Protein AF-A0A0C2WRH8-F1 (afdb_monomer)

pLDDT: mean 86.28, std 8.44, range [53.97, 95.69]

Structure (mmCIF, N/CA/C/O backbone):
data_AF-A0A0C2WRH8-F1
#
_entry.id   AF-A0A0C2WRH8-F1
#
loop_
_atom_site.group_PDB
_atom_site.id
_atom_site.type_symbol
_atom_site.label_atom_id
_atom_site.label_alt_id
_atom_site.label_comp_id
_atom_site.label_asym_id
_atom_site.label_entity_id
_atom_site.label_seq_id
_atom_site.pdbx_PDB_ins_code
_atom_site.Cartn_x
_atom_site.Cartn_y
_atom_site.Cartn_z
_atom_site.occupancy
_atom_site.B_iso_or_equiv
_atom_site.auth_seq_id
_atom_site.auth_comp_id
_atom_site.auth_asym_id
_atom_site.auth_atom_id
_atom_site.pdbx_PDB_model_num
ATOM 1 N N . GLY A 1 1 ? 0.969 9.856 -9.834 1.00 76.44 1 GLY A N 1
ATOM 2 C CA . GLY A 1 1 ? 0.473 8.558 -9.341 1.00 76.44 1 GLY A CA 1
ATOM 3 C C . GLY A 1 1 ? -0.363 8.733 -8.091 1.00 76.44 1 GLY A C 1
ATOM 4 O O . GLY A 1 1 ? -1.578 8.672 -8.189 1.00 76.44 1 GLY A O 1
ATOM 5 N N . ALA A 1 2 ? 0.272 9.026 -6.954 1.00 84.00 2 ALA A N 1
ATOM 6 C CA . ALA A 1 2 ? -0.369 9.008 -5.633 1.00 84.00 2 ALA A CA 1
ATOM 7 C C . ALA A 1 2 ? -1.637 9.863 -5.496 1.00 84.00 2 ALA A C 1
ATOM 9 O O . ALA A 1 2 ? -2.643 9.349 -5.031 1.00 84.00 2 ALA A O 1
ATOM 10 N N . ILE A 1 3 ? -1.636 11.116 -5.972 1.00 87.06 3 ILE A N 1
ATOM 11 C CA . ILE A 1 3 ? -2.826 11.993 -5.907 1.00 87.06 3 ILE A CA 1
ATOM 12 C C . ILE A 1 3 ? -4.025 11.356 -6.623 1.00 87.06 3 ILE A C 1
ATOM 14 O O . ILE A 1 3 ? -5.135 11.329 -6.100 1.00 87.06 3 ILE A O 1
ATOM 18 N N . PHE A 1 4 ? -3.790 10.808 -7.816 1.00 87.81 4 PHE A N 1
ATOM 19 C CA . PHE A 1 4 ? -4.829 10.137 -8.591 1.00 87.81 4 PHE A CA 1
ATOM 20 C C . PHE A 1 4 ? -5.287 8.846 -7.905 1.00 87.81 4 PHE A C 1
ATOM 22 O O . PHE A 1 4 ? -6.484 8.611 -7.785 1.00 87.81 4 PHE A O 1
ATOM 29 N N . GLY A 1 5 ? -4.343 8.052 -7.389 1.00 85.88 5 GLY A N 1
ATOM 30 C CA . GLY A 1 5 ? -4.642 6.855 -6.605 1.00 85.88 5 GLY A CA 1
ATOM 31 C C . GLY A 1 5 ? -5.517 7.158 -5.391 1.00 85.88 5 GLY A C 1
ATOM 32 O O . GLY A 1 5 ? -6.551 6.531 -5.216 1.00 85.88 5 GLY A O 1
ATOM 33 N N . GLN A 1 6 ? -5.183 8.180 -4.609 1.00 89.00 6 GLN A N 1
ATOM 34 C CA . GLN A 1 6 ? -5.926 8.541 -3.403 1.00 89.00 6 GLN A CA 1
ATOM 35 C C . GLN A 1 6 ? -7.388 8.908 -3.690 1.00 89.00 6 GLN A C 1
ATOM 37 O O . GLN A 1 6 ? -8.285 8.469 -2.971 1.00 89.00 6 GLN A O 1
ATOM 42 N N . LEU A 1 7 ? -7.639 9.671 -4.759 1.00 88.56 7 LEU A N 1
ATOM 43 C CA . LEU A 1 7 ? -8.995 10.047 -5.168 1.00 88.56 7 LEU A CA 1
ATOM 44 C C . LEU A 1 7 ? -9.779 8.845 -5.704 1.00 88.56 7 LEU A C 1
ATOM 46 O O . LEU A 1 7 ? -10.918 8.612 -5.301 1.00 88.56 7 LEU A O 1
ATOM 50 N N . VAL A 1 8 ? -9.158 8.073 -6.596 1.00 88.12 8 VAL A N 1
ATOM 51 C CA . VAL A 1 8 ? -9.802 6.949 -7.282 1.00 88.12 8 VAL A CA 1
ATOM 52 C C . VAL A 1 8 ? -10.077 5.806 -6.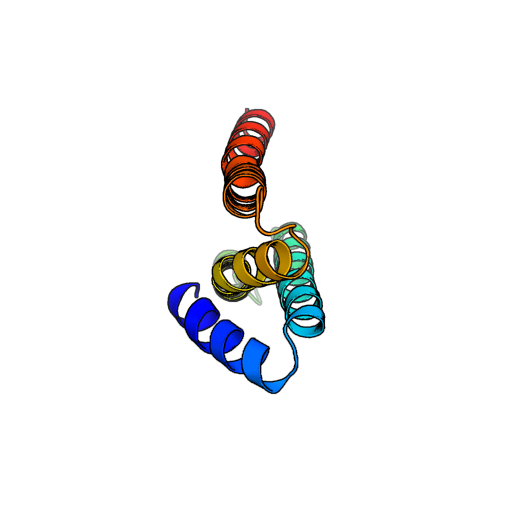311 1.00 88.12 8 VAL A C 1
ATOM 54 O O . VAL A 1 8 ? -11.216 5.362 -6.229 1.00 88.12 8 VAL A O 1
ATOM 57 N N . PHE A 1 9 ? -9.087 5.371 -5.527 1.00 87.00 9 PHE A N 1
ATOM 58 C CA . PHE A 1 9 ? -9.260 4.304 -4.538 1.00 87.00 9 PHE A CA 1
ATOM 59 C C . PHE A 1 9 ? -10.161 4.716 -3.381 1.00 87.00 9 PHE A C 1
ATOM 61 O O . PHE A 1 9 ? -10.923 3.875 -2.919 1.00 87.00 9 PHE A O 1
ATOM 68 N N . GLY A 1 10 ? -10.129 5.979 -2.941 1.00 84.50 10 GLY A N 1
ATOM 69 C CA . GLY A 1 10 ? -11.065 6.475 -1.930 1.00 84.50 10 GLY A CA 1
ATOM 70 C C . GLY A 1 10 ? -12.515 6.348 -2.399 1.00 84.50 10 GLY A C 1
ATOM 71 O O . GLY A 1 10 ? -13.331 5.728 -1.723 1.00 84.50 10 GLY A O 1
ATOM 72 N N . TRP A 1 11 ? -12.805 6.836 -3.608 1.00 87.31 11 TRP A N 1
ATOM 73 C CA . TRP A 1 11 ? -14.131 6.714 -4.212 1.00 87.31 11 TRP A CA 1
ATOM 74 C C . TRP A 1 11 ? -14.524 5.247 -4.449 1.00 87.31 11 TRP A C 1
ATOM 76 O O . TRP A 1 11 ? -15.578 4.799 -4.010 1.00 87.31 11 TRP A O 1
ATOM 86 N N . LEU A 1 12 ? -13.654 4.451 -5.074 1.00 86.06 12 LEU A N 1
ATOM 87 C CA . LEU A 1 12 ? -13.911 3.036 -5.353 1.00 86.06 12 LEU A CA 1
ATOM 88 C C . LEU A 1 12 ? -14.097 2.194 -4.082 1.00 86.06 12 LEU A C 1
ATOM 90 O O . LEU A 1 12 ? -14.876 1.240 -4.104 1.00 86.06 12 LEU A O 1
ATOM 94 N N . ALA A 1 13 ? -13.423 2.522 -2.978 1.00 85.94 13 ALA A N 1
ATOM 95 C CA . ALA A 1 13 ? -13.592 1.838 -1.696 1.00 85.94 13 ALA A CA 1
ATOM 96 C C . ALA A 1 13 ? -15.011 1.984 -1.141 1.00 85.94 13 ALA A C 1
ATOM 98 O O . ALA A 1 13 ? -15.539 1.026 -0.568 1.00 85.94 13 ALA A O 1
ATOM 99 N N . ASP A 1 14 ? -15.624 3.152 -1.341 1.00 85.81 14 ASP A N 1
ATOM 100 C CA . ASP A 1 14 ? -16.997 3.424 -0.920 1.00 85.81 14 ASP A CA 1
ATOM 101 C C . ASP A 1 14 ? -18.020 2.661 -1.783 1.00 85.81 14 ASP A C 1
ATOM 103 O O . ASP A 1 14 ? -19.036 2.209 -1.257 1.00 85.81 14 ASP A O 1
ATOM 107 N N . PHE A 1 15 ? -17.737 2.433 -3.075 1.00 86.06 15 PHE A N 1
ATOM 108 C CA . PHE A 1 15 ? -18.637 1.704 -3.989 1.00 86.06 15 PHE A CA 1
ATOM 109 C C . PHE A 1 15 ? -18.473 0.176 -3.959 1.00 86.06 15 PHE A C 1
ATOM 111 O O . PHE A 1 15 ? -19.457 -0.560 -3.950 1.00 86.06 15 PHE A O 1
ATOM 118 N N . VAL A 1 16 ? -17.236 -0.327 -3.983 1.00 85.75 16 VAL A N 1
ATOM 119 C CA . VAL A 1 16 ? -16.918 -1.766 -4.129 1.00 85.75 16 VAL A CA 1
ATOM 120 C C . VAL A 1 16 ? -16.782 -2.465 -2.770 1.00 85.75 16 VAL A C 1
ATOM 122 O O . VAL A 1 16 ? -16.878 -3.694 -2.671 1.00 85.75 16 VAL A O 1
ATOM 125 N N . GLY A 1 17 ? -16.586 -1.683 -1.710 1.00 84.81 17 GLY A N 1
ATOM 126 C CA . GLY A 1 17 ? -16.392 -2.158 -0.351 1.00 84.81 17 GLY A CA 1
ATOM 127 C C . GLY A 1 17 ? -14.925 -2.121 0.070 1.00 84.81 17 GLY A C 1
ATOM 128 O O . GLY A 1 17 ? -14.028 -2.654 -0.592 1.00 84.81 17 GLY A O 1
ATOM 129 N N . ARG A 1 18 ? -14.699 -1.534 1.244 1.00 85.31 18 ARG A N 1
ATOM 130 C CA . ARG A 1 18 ? -13.375 -1.171 1.769 1.00 85.31 18 ARG A CA 1
ATOM 131 C C . ARG A 1 18 ? -12.434 -2.365 1.942 1.00 85.31 18 ARG A C 1
ATOM 133 O O . ARG A 1 18 ? -11.284 -2.311 1.520 1.00 85.31 18 ARG A O 1
ATOM 140 N N . LYS A 1 19 ? -12.946 -3.489 2.462 1.00 85.38 19 LYS A N 1
ATOM 141 C CA . LYS A 1 19 ? -12.165 -4.726 2.658 1.00 85.38 19 LYS A CA 1
ATOM 142 C C . LYS A 1 19 ? -11.659 -5.332 1.343 1.00 85.38 19 LYS A C 1
ATOM 144 O O . LYS A 1 19 ? -10.546 -5.843 1.298 1.00 85.38 19 LYS A O 1
ATOM 149 N N . LYS A 1 20 ? -12.467 -5.292 0.276 1.00 87.56 20 LYS A N 1
ATOM 150 C CA . LYS A 1 20 ? -12.059 -5.801 -1.045 1.00 87.56 20 LYS A CA 1
ATOM 151 C C . LYS A 1 20 ? -11.040 -4.872 -1.694 1.00 87.56 20 LYS A C 1
ATOM 153 O O . LYS A 1 20 ? -10.066 -5.347 -2.265 1.00 87.56 20 LYS A O 1
ATOM 158 N N . MET A 1 21 ? -11.253 -3.564 -1.569 1.00 89.94 21 MET A N 1
ATOM 159 C CA . MET A 1 21 ? -10.383 -2.563 -2.177 1.00 89.94 21 MET A CA 1
ATOM 160 C C . MET A 1 21 ? -8.964 -2.586 -1.594 1.00 89.94 21 MET A C 1
ATOM 162 O O . MET A 1 21 ? -8.003 -2.473 -2.347 1.00 89.94 21 MET A O 1
ATOM 166 N N . TYR A 1 22 ? -8.827 -2.845 -0.291 1.00 88.44 22 TYR A N 1
ATOM 167 C CA . TYR A 1 22 ? -7.523 -3.054 0.346 1.00 88.44 22 TYR A CA 1
ATOM 168 C C . TYR A 1 22 ? -6.754 -4.252 -0.230 1.00 88.44 22 TYR A C 1
ATOM 170 O O . TYR A 1 22 ? -5.558 -4.178 -0.471 1.00 88.44 22 TYR A O 1
ATOM 178 N N . GLY A 1 23 ? -7.440 -5.354 -0.545 1.00 89.31 23 GLY A N 1
ATOM 179 C CA . GLY A 1 23 ? -6.796 -6.476 -1.233 1.00 89.31 23 GLY A CA 1
ATOM 180 C C . GLY A 1 23 ? -6.333 -6.121 -2.651 1.00 89.31 23 GLY A C 1
ATOM 181 O O . GLY A 1 23 ? -5.260 -6.542 -3.073 1.00 89.31 23 GLY A O 1
ATOM 182 N N . ILE A 1 24 ? -7.126 -5.337 -3.388 1.00 91.06 24 ILE A N 1
ATOM 183 C CA . ILE A 1 24 ? -6.813 -4.940 -4.770 1.00 91.06 24 ILE A CA 1
ATOM 184 C C . ILE A 1 24 ? -5.595 -4.012 -4.815 1.00 91.06 24 ILE A C 1
ATOM 186 O O . ILE A 1 24 ? -4.707 -4.221 -5.641 1.00 91.06 24 ILE A O 1
ATOM 190 N N . GLU A 1 25 ? -5.538 -3.007 -3.939 1.00 91.62 25 GLU A N 1
ATOM 191 C CA . GLU A 1 25 ? -4.416 -2.064 -3.909 1.00 91.62 25 GLU A CA 1
ATOM 192 C C . GLU A 1 25 ? -3.099 -2.775 -3.533 1.00 91.62 25 GLU A C 1
ATOM 194 O O . GLU A 1 25 ? -2.102 -2.628 -4.249 1.00 91.62 25 GLU A O 1
ATOM 199 N N . LEU A 1 26 ? -3.140 -3.690 -2.550 1.00 90.88 26 LEU A N 1
ATOM 200 C CA . LEU A 1 26 ? -2.005 -4.544 -2.186 1.00 90.88 26 LEU A CA 1
ATOM 201 C C . LEU A 1 26 ? -1.500 -5.368 -3.375 1.00 90.88 26 LEU A C 1
ATOM 203 O O . LEU A 1 26 ? -0.296 -5.416 -3.629 1.00 90.88 26 LEU A O 1
ATOM 207 N N . VAL A 1 27 ? -2.401 -5.999 -4.137 1.00 93.38 27 VAL A N 1
ATOM 208 C CA . VAL A 1 27 ? -2.024 -6.771 -5.333 1.00 93.38 27 VAL A CA 1
ATOM 209 C C . VAL A 1 27 ? -1.348 -5.874 -6.371 1.00 93.38 27 VAL A C 1
ATOM 211 O O . VAL A 1 27 ? -0.331 -6.267 -6.942 1.00 93.38 27 VAL A O 1
ATOM 214 N N . ILE A 1 28 ? -1.856 -4.658 -6.588 1.00 92.25 28 ILE A N 1
ATOM 215 C CA . ILE A 1 28 ? -1.254 -3.696 -7.520 1.00 92.25 28 ILE A CA 1
ATOM 216 C C . ILE A 1 28 ? 0.162 -3.319 -7.076 1.00 92.25 28 ILE A C 1
ATOM 218 O O . ILE A 1 28 ? 1.075 -3.309 -7.908 1.00 92.25 28 ILE A O 1
ATOM 222 N N . MET A 1 29 ? 0.371 -3.050 -5.785 1.00 93.06 29 MET A N 1
ATOM 223 C CA . MET A 1 29 ? 1.698 -2.738 -5.250 1.00 93.06 29 MET A CA 1
ATOM 224 C C . MET A 1 29 ? 2.661 -3.921 -5.373 1.00 93.06 29 MET A C 1
ATOM 226 O O . MET A 1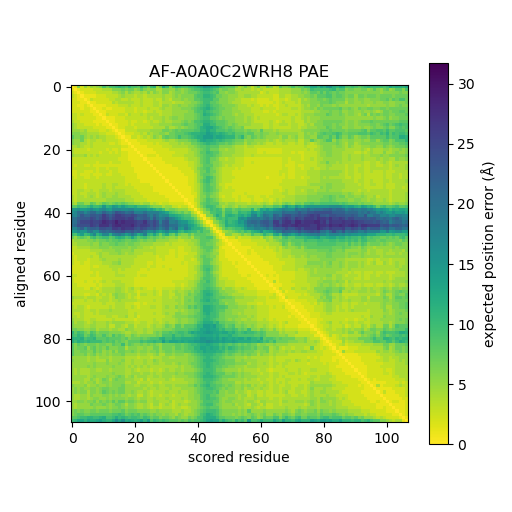 29 ? 3.786 -3.734 -5.843 1.00 93.06 29 MET A O 1
ATOM 230 N N . VAL A 1 30 ? 2.227 -5.134 -5.014 1.00 93.69 30 VAL A N 1
ATOM 231 C CA . VAL A 1 30 ? 3.051 -6.351 -5.093 1.00 93.69 30 VAL A CA 1
ATOM 232 C C . VAL A 1 30 ? 3.446 -6.648 -6.535 1.00 93.69 30 VAL A C 1
ATOM 234 O O . VAL A 1 30 ? 4.632 -6.806 -6.815 1.00 93.69 30 VAL A O 1
ATOM 237 N N . VAL A 1 31 ? 2.488 -6.657 -7.466 1.00 94.12 31 VAL A N 1
ATOM 238 C CA . VAL A 1 31 ? 2.758 -6.931 -8.886 1.00 94.12 31 VAL A CA 1
ATOM 239 C C . VAL A 1 31 ? 3.676 -5.862 -9.475 1.00 94.12 31 VAL A C 1
ATOM 241 O O . VAL A 1 31 ? 4.673 -6.197 -10.110 1.00 94.12 31 VAL A O 1
ATOM 244 N N . SER A 1 32 ? 3.407 -4.580 -9.215 1.00 92.19 32 SER A N 1
ATOM 245 C CA . SER A 1 32 ? 4.247 -3.492 -9.734 1.00 92.19 32 SER A CA 1
ATOM 246 C C . SER A 1 32 ? 5.670 -3.551 -9.182 1.00 92.19 32 SER A C 1
ATOM 248 O O . SER A 1 32 ? 6.625 -3.275 -9.907 1.00 92.19 32 SER A O 1
ATOM 250 N N . THR A 1 33 ? 5.836 -3.899 -7.904 1.00 91.50 33 THR A N 1
ATOM 251 C CA . THR A 1 33 ? 7.158 -4.024 -7.266 1.00 91.50 33 THR A CA 1
ATOM 252 C C . THR A 1 33 ? 7.902 -5.248 -7.784 1.00 91.50 33 THR A C 1
ATOM 254 O O . THR A 1 33 ? 9.086 -5.158 -8.092 1.00 91.50 33 THR A O 1
ATOM 257 N N . PHE A 1 34 ? 7.206 -6.373 -7.951 1.00 91.88 34 PHE A N 1
ATOM 258 C CA . PHE A 1 34 ? 7.783 -7.597 -8.495 1.00 91.88 34 PHE A CA 1
ATOM 259 C C . PHE A 1 34 ? 8.279 -7.398 -9.930 1.00 91.88 34 PHE A C 1
ATOM 261 O O . PHE A 1 34 ? 9.412 -7.752 -10.244 1.00 91.88 34 PHE A O 1
ATOM 268 N N . VAL A 1 35 ? 7.484 -6.752 -10.789 1.00 89.81 35 VAL A N 1
ATOM 269 C CA . VAL A 1 35 ? 7.912 -6.466 -12.165 1.00 89.81 35 VAL A CA 1
ATOM 270 C C . VAL A 1 35 ? 9.056 -5.442 -12.203 1.00 89.81 35 VAL A C 1
ATOM 272 O O . VAL A 1 35 ? 9.960 -5.595 -13.018 1.00 89.81 35 VAL A O 1
ATOM 275 N N . GLN A 1 36 ? 9.087 -4.453 -11.299 1.00 88.50 36 GLN A N 1
ATOM 276 C CA . GLN A 1 36 ? 10.249 -3.559 -11.150 1.00 88.50 36 GLN A CA 1
ATOM 277 C C . GLN A 1 36 ? 11.511 -4.314 -10.723 1.00 88.50 36 GLN A C 1
ATOM 279 O O . GLN A 1 36 ? 12.581 -4.025 -11.244 1.00 88.50 36 GLN A O 1
ATOM 284 N N . ALA A 1 37 ? 11.399 -5.291 -9.820 1.00 86.88 37 ALA A N 1
ATOM 285 C CA . ALA A 1 37 ? 12.533 -6.112 -9.397 1.00 86.88 37 ALA A CA 1
ATOM 286 C C . ALA A 1 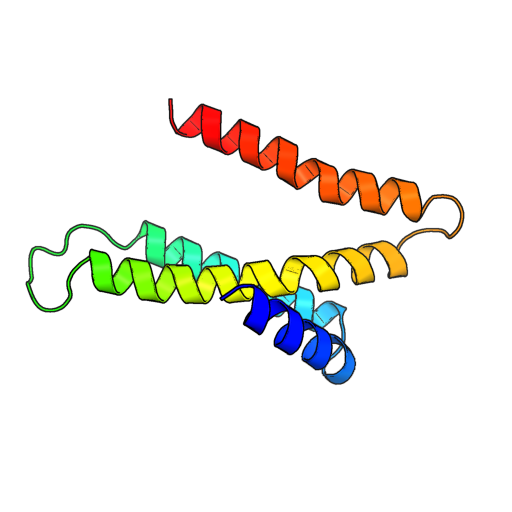37 ? 13.058 -7.020 -10.525 1.00 86.88 37 ALA A C 1
ATOM 288 O O . ALA A 1 37 ? 14.248 -7.316 -10.576 1.00 86.88 37 ALA A O 1
ATOM 289 N N . LEU A 1 38 ? 12.180 -7.438 -11.443 1.00 84.94 38 LEU A N 1
ATOM 290 C CA . LEU A 1 38 ? 12.540 -8.205 -12.638 1.00 84.94 38 LEU A CA 1
ATOM 291 C C . LEU A 1 38 ? 13.020 -7.336 -13.808 1.00 84.94 38 LEU A C 1
ATOM 293 O O . LEU A 1 38 ? 13.546 -7.872 -14.786 1.00 84.94 38 LEU A O 1
ATOM 297 N N . ALA A 1 39 ? 12.842 -6.014 -13.739 1.00 79.56 39 ALA A N 1
ATOM 298 C CA . ALA A 1 39 ? 13.341 -5.091 -14.746 1.00 79.56 39 ALA A CA 1
ATOM 299 C C . ALA A 1 39 ? 14.873 -4.991 -14.625 1.00 79.56 39 ALA A C 1
ATOM 301 O O . ALA A 1 39 ? 15.404 -4.125 -13.937 1.00 79.56 39 ALA A O 1
ATOM 302 N N . GLY A 1 40 ? 15.575 -5.923 -15.275 1.00 66.06 40 GLY A N 1
ATOM 303 C CA . GLY A 1 40 ? 17.030 -5.936 -15.451 1.00 66.06 40 GLY A CA 1
ATOM 304 C C . GLY A 1 40 ? 17.447 -5.498 -16.858 1.00 66.06 40 GLY A C 1
ATOM 305 O O . GLY A 1 40 ? 16.618 -5.439 -17.771 1.00 66.06 40 GLY A O 1
ATOM 306 N N . GLU A 1 41 ? 18.733 -5.176 -17.045 1.00 62.19 41 GLU A N 1
ATOM 307 C CA . GLU A 1 41 ? 19.268 -4.732 -18.339 1.00 62.19 41 GLU A CA 1
ATOM 308 C C . GLU A 1 41 ? 18.968 -5.754 -19.438 1.00 62.19 41 GLU A C 1
ATOM 310 O O . GLU A 1 41 ? 19.563 -6.829 -19.530 1.00 62.19 41 GLU A O 1
ATOM 315 N N . THR A 1 42 ? 18.014 -5.412 -20.297 1.00 57.00 42 THR A N 1
ATOM 316 C CA . THR A 1 42 ? 17.682 -6.241 -21.446 1.00 57.00 42 THR A CA 1
ATOM 317 C C . THR A 1 42 ? 18.684 -5.905 -22.546 1.00 57.00 42 THR A C 1
ATOM 319 O O . THR A 1 42 ? 18.655 -4.812 -23.104 1.00 57.00 42 THR A O 1
ATOM 322 N N . LYS A 1 43 ? 19.579 -6.844 -22.883 1.00 57.16 43 LYS A N 1
ATOM 323 C CA . LYS A 1 43 ? 20.534 -6.707 -24.008 1.00 57.16 43 LYS A CA 1
ATOM 324 C C . LYS A 1 43 ? 19.853 -6.539 -25.378 1.00 57.16 43 LYS A C 1
ATOM 326 O O . LYS A 1 43 ? 20.513 -6.227 -26.364 1.00 57.16 43 LYS A O 1
ATOM 331 N N . THR A 1 44 ? 18.542 -6.745 -25.442 1.00 53.97 44 THR A N 1
ATOM 332 C CA . THR A 1 44 ? 17.724 -6.665 -26.651 1.00 53.97 44 THR A CA 1
ATOM 333 C C . THR A 1 44 ? 17.004 -5.317 -26.666 1.00 53.97 44 THR A C 1
ATOM 335 O O . THR A 1 44 ? 16.066 -5.103 -25.903 1.00 53.97 44 THR A O 1
ATOM 338 N N . GLY A 1 45 ? 17.481 -4.390 -27.501 1.00 54.56 45 GLY A N 1
ATOM 339 C CA . GLY A 1 45 ? 17.134 -2.960 -27.523 1.00 54.56 45 GLY A CA 1
ATOM 340 C C . GLY A 1 45 ? 15.708 -2.582 -27.947 1.00 54.56 45 GLY A C 1
ATOM 341 O O . GLY A 1 45 ? 15.540 -1.630 -28.702 1.00 54.56 45 GLY A O 1
ATOM 342 N N . SER A 1 46 ? 14.679 -3.294 -27.488 1.00 60.84 46 SER A N 1
ATOM 343 C CA . SER A 1 46 ? 13.279 -2.996 -27.824 1.00 60.84 46 SER A CA 1
ATOM 344 C C . SER A 1 46 ? 12.588 -2.064 -26.822 1.00 60.84 46 SER A C 1
ATOM 346 O O . SER A 1 46 ? 11.670 -1.350 -27.212 1.00 60.84 46 SER A O 1
ATOM 348 N N . VAL A 1 47 ? 13.021 -2.022 -25.554 1.00 65.19 47 VAL A N 1
ATOM 349 C CA . VAL A 1 47 ? 12.475 -1.110 -24.531 1.00 65.19 47 VAL A CA 1
ATOM 350 C C . VAL A 1 47 ? 13.599 -0.648 -23.604 1.00 65.19 47 VAL A C 1
ATOM 352 O O . VAL A 1 47 ? 14.340 -1.466 -23.067 1.00 65.19 47 VAL A O 1
ATOM 355 N N . SER A 1 48 ? 13.731 0.667 -23.400 1.00 76.56 48 SER A N 1
ATOM 356 C CA . SER A 1 48 ? 14.694 1.211 -22.436 1.00 76.56 48 SER A CA 1
ATOM 357 C C . SER A 1 48 ? 14.274 0.840 -21.013 1.00 76.56 48 SER A C 1
ATOM 359 O O . SER A 1 48 ? 13.131 1.099 -20.623 1.00 76.56 48 SER A O 1
ATOM 361 N N . ILE A 1 49 ? 15.205 0.305 -20.219 1.00 80.81 49 ILE A N 1
ATOM 362 C CA . ILE A 1 49 ? 15.016 0.001 -18.790 1.00 80.81 49 ILE A CA 1
ATOM 363 C C . ILE A 1 49 ? 14.374 1.174 -18.037 1.00 80.81 49 ILE A C 1
ATOM 365 O O . ILE A 1 49 ? 13.450 0.993 -17.249 1.00 80.81 49 ILE A O 1
ATOM 369 N N . VAL A 1 50 ? 14.788 2.398 -18.371 1.00 82.44 50 VAL A N 1
ATOM 370 C CA . VAL A 1 50 ? 14.294 3.634 -17.761 1.00 82.44 50 VAL A CA 1
ATOM 371 C C . VAL A 1 50 ? 12.804 3.820 -18.040 1.00 82.44 50 VAL A C 1
ATOM 373 O O . VAL A 1 50 ? 12.041 4.137 -17.133 1.00 82.44 50 VAL A O 1
ATOM 376 N N . SER A 1 51 ? 12.363 3.574 -19.276 1.00 83.12 51 SER A N 1
ATOM 377 C CA . SER A 1 51 ? 10.950 3.710 -19.650 1.00 83.12 51 SER A CA 1
ATOM 378 C C . SER A 1 51 ? 10.061 2.671 -18.962 1.00 83.12 51 SER A C 1
ATOM 380 O O . SER A 1 51 ? 8.997 3.024 -18.453 1.00 83.12 51 SER A O 1
ATOM 382 N N . ALA A 1 52 ? 10.526 1.421 -18.861 1.00 85.00 52 ALA A N 1
ATOM 383 C CA . ALA A 1 52 ? 9.812 0.372 -18.141 1.00 85.00 52 ALA A CA 1
ATOM 384 C C . ALA A 1 52 ? 9.692 0.718 -16.649 1.00 85.00 52 ALA A C 1
ATOM 386 O O . ALA A 1 52 ? 8.591 0.698 -16.097 1.00 85.00 52 ALA A O 1
ATOM 387 N N . LEU A 1 53 ? 10.797 1.120 -16.012 1.00 86.88 53 LEU A N 1
ATOM 388 C CA . LEU A 1 53 ? 10.806 1.519 -14.606 1.00 86.88 53 LEU A CA 1
ATOM 389 C C . LEU A 1 53 ? 9.879 2.708 -14.339 1.00 86.88 53 LEU A C 1
ATOM 391 O O . LEU A 1 53 ? 9.127 2.662 -13.372 1.00 86.88 53 LEU A O 1
ATOM 395 N N . ILE A 1 54 ? 9.865 3.737 -15.194 1.00 89.81 54 ILE A N 1
ATOM 396 C CA . ILE A 1 54 ? 8.976 4.899 -15.025 1.00 89.81 54 ILE A CA 1
ATOM 397 C C . ILE A 1 54 ? 7.503 4.473 -15.024 1.00 89.81 54 ILE A C 1
ATOM 399 O O . ILE A 1 54 ? 6.75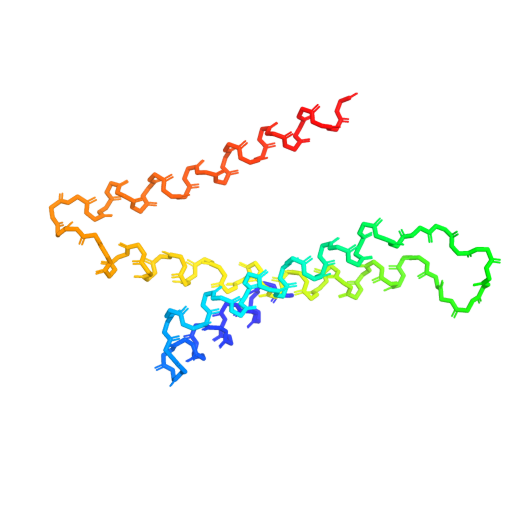4 4.885 -14.136 1.00 89.81 54 ILE A O 1
ATOM 403 N N . VAL A 1 55 ? 7.084 3.632 -15.975 1.00 89.56 55 VAL A N 1
ATOM 404 C CA . VAL A 1 55 ? 5.690 3.165 -16.061 1.00 89.56 55 VAL A CA 1
ATOM 405 C C . VAL A 1 55 ? 5.298 2.409 -14.795 1.00 89.56 55 VAL A C 1
ATOM 407 O O . VAL A 1 55 ? 4.298 2.746 -14.153 1.00 89.56 55 VAL A O 1
ATOM 410 N N . TRP A 1 56 ? 6.115 1.441 -14.379 1.00 90.31 56 TRP A N 1
ATOM 411 C CA . TRP A 1 56 ? 5.833 0.662 -13.176 1.00 90.31 56 TRP A CA 1
ATOM 412 C C . TRP A 1 56 ? 5.907 1.496 -11.897 1.00 90.31 56 TRP A C 1
ATOM 414 O O . TRP A 1 56 ? 5.132 1.261 -10.971 1.00 90.31 56 TRP A O 1
ATOM 424 N N . ARG A 1 57 ? 6.762 2.523 -11.853 1.00 90.81 57 ARG A N 1
ATOM 425 C CA . ARG A 1 57 ? 6.859 3.449 -10.720 1.00 90.81 57 ARG A CA 1
ATOM 426 C C . ARG A 1 57 ? 5.604 4.299 -10.582 1.00 90.81 57 ARG A C 1
ATOM 428 O O . ARG A 1 57 ? 5.131 4.518 -9.465 1.00 90.81 57 ARG A O 1
ATOM 435 N N . VAL A 1 58 ? 5.039 4.759 -11.698 1.00 91.38 58 VAL A N 1
ATOM 436 C CA . VAL A 1 58 ? 3.767 5.492 -11.699 1.00 91.38 58 VAL A CA 1
ATOM 437 C C . VAL A 1 58 ? 2.632 4.588 -1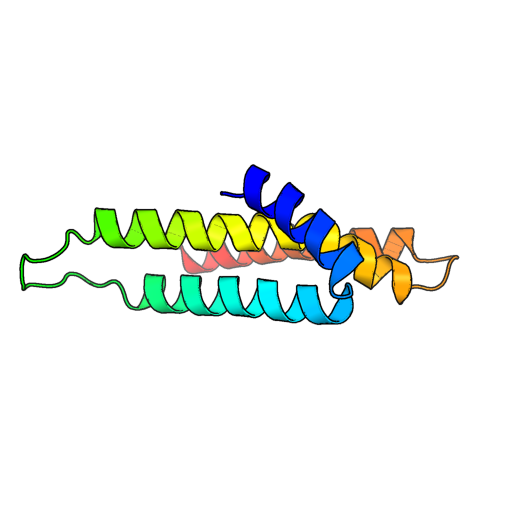1.223 1.00 91.38 58 VAL A C 1
ATOM 439 O O . VAL A 1 58 ? 1.833 5.029 -10.397 1.00 91.38 58 VAL A O 1
ATOM 442 N N . LEU A 1 59 ? 2.598 3.334 -11.681 1.00 90.69 59 LEU A N 1
ATOM 443 C CA . LEU A 1 59 ? 1.570 2.352 -11.328 1.00 90.69 59 LEU A CA 1
ATOM 444 C C . LEU A 1 59 ? 1.654 1.943 -9.845 1.00 90.69 59 LEU A C 1
ATOM 446 O O . LEU A 1 59 ? 0.655 1.994 -9.130 1.00 90.69 59 LEU A O 1
ATOM 450 N N . MET A 1 60 ? 2.864 1.695 -9.338 1.00 93.06 60 MET A N 1
ATOM 451 C CA . MET A 1 60 ? 3.128 1.494 -7.910 1.00 93.06 60 MET A CA 1
ATOM 452 C C . MET A 1 60 ? 2.701 2.713 -7.081 1.00 93.06 60 MET A C 1
ATOM 454 O O . MET A 1 60 ? 2.056 2.566 -6.047 1.00 93.06 60 MET A O 1
ATOM 458 N N . SER A 1 61 ? 3.004 3.927 -7.556 1.00 91.81 61 SER A N 1
ATOM 459 C CA . SER A 1 61 ? 2.613 5.164 -6.868 1.00 91.81 61 SER A CA 1
ATOM 460 C C . SER A 1 61 ? 1.096 5.349 -6.803 1.00 91.81 61 SER A C 1
ATOM 462 O O . SER A 1 61 ? 0.612 6.035 -5.911 1.00 91.81 61 SER A O 1
ATOM 464 N N . VAL A 1 62 ? 0.342 4.798 -7.759 1.00 91.62 62 VAL A N 1
ATOM 465 C CA . VAL A 1 62 ? -1.126 4.797 -7.726 1.00 91.62 62 VAL A CA 1
ATOM 466 C C . VAL A 1 62 ? -1.643 3.864 -6.624 1.00 91.62 62 VAL A C 1
ATOM 468 O O . VAL A 1 62 ? -2.532 4.282 -5.889 1.00 91.62 62 VAL A O 1
ATOM 471 N N . GLY A 1 63 ? -1.045 2.679 -6.446 1.00 89.88 63 GLY A N 1
ATOM 472 C CA . GLY A 1 63 ? -1.356 1.778 -5.323 1.00 89.88 63 GLY A CA 1
ATOM 473 C C . GLY A 1 63 ? -1.092 2.431 -3.962 1.00 89.88 63 GLY A C 1
ATOM 474 O O . GLY A 1 63 ? -2.012 2.583 -3.166 1.00 89.88 63 GLY A O 1
ATOM 475 N N . ILE A 1 64 ? 0.114 2.982 -3.768 1.00 91.56 64 ILE A N 1
ATOM 476 C CA . ILE A 1 64 ? 0.498 3.694 -2.531 1.00 91.56 64 ILE A CA 1
ATOM 477 C C . ILE A 1 64 ? -0.475 4.840 -2.201 1.00 91.56 64 ILE A C 1
ATOM 479 O O . ILE A 1 64 ? -0.789 5.084 -1.041 1.00 91.56 64 ILE A O 1
ATOM 483 N N . GLY A 1 65 ? -0.978 5.553 -3.215 1.00 88.81 65 GLY A N 1
ATOM 484 C CA . GLY A 1 65 ? -1.966 6.614 -3.010 1.00 88.81 65 GLY A CA 1
ATOM 485 C C . GLY A 1 65 ? -3.279 6.121 -2.389 1.00 88.81 65 GLY A C 1
ATOM 486 O O . GLY A 1 65 ? -3.902 6.859 -1.629 1.00 88.81 65 GLY A O 1
ATOM 487 N N . GLY A 1 66 ? -3.690 4.889 -2.699 1.00 88.12 66 GLY A N 1
ATOM 488 C CA . GLY A 1 66 ? -4.891 4.257 -2.152 1.00 88.12 66 GLY A CA 1
ATOM 489 C C . GLY A 1 66 ? -4.706 3.669 -0.753 1.00 88.12 66 GLY A C 1
ATOM 490 O O . GLY A 1 66 ? -5.663 3.662 0.022 1.00 88.12 66 GLY A O 1
ATOM 491 N N . ASP A 1 67 ? -3.494 3.240 -0.401 1.00 88.62 67 ASP A N 1
ATOM 492 C CA . ASP A 1 67 ? -3.200 2.654 0.910 1.00 88.62 67 ASP A CA 1
ATOM 493 C C . ASP A 1 67 ? -3.490 3.634 2.064 1.00 88.62 67 ASP A C 1
ATOM 495 O O . ASP A 1 67 ? -4.139 3.270 3.041 1.00 88.62 67 ASP A O 1
ATOM 499 N N . TYR A 1 68 ? -3.142 4.920 1.924 1.00 84.50 68 TYR A N 1
ATOM 500 C CA . TYR A 1 68 ? -3.379 5.928 2.971 1.00 84.50 68 TYR A CA 1
ATOM 501 C C . TYR A 1 68 ? -4.847 6.035 3.438 1.00 84.50 68 TYR A C 1
ATOM 503 O O . TYR A 1 68 ? -5.092 5.934 4.646 1.00 84.50 68 TYR A O 1
ATOM 511 N N . PRO A 1 69 ? -5.846 6.242 2.552 1.00 84.19 69 PRO A N 1
ATOM 512 C CA . PRO A 1 69 ? -7.243 6.262 2.970 1.00 84.19 69 PRO A CA 1
ATOM 513 C C . PRO A 1 69 ? -7.756 4.872 3.373 1.00 84.19 69 PRO A C 1
ATOM 515 O O . PRO A 1 69 ? -8.503 4.766 4.344 1.00 84.19 69 PRO A O 1
ATOM 518 N N . LEU A 1 70 ? -7.365 3.800 2.677 1.00 86.25 70 LEU A N 1
ATOM 519 C CA . LEU A 1 70 ? -7.884 2.452 2.939 1.00 86.25 70 LEU A CA 1
ATOM 520 C C . LEU A 1 70 ? -7.411 1.882 4.276 1.00 86.25 70 LEU A C 1
ATOM 522 O O . LEU A 1 70 ? -8.238 1.396 5.053 1.00 86.25 70 LEU A O 1
ATOM 526 N N . SER A 1 71 ? -6.115 1.994 4.568 1.00 86.56 71 SER A N 1
ATOM 527 C CA . SER A 1 71 ? -5.527 1.571 5.838 1.00 86.56 71 SER A CA 1
ATOM 528 C C . SER A 1 71 ? -6.127 2.340 7.007 1.00 86.56 71 SER A C 1
ATOM 530 O O . SER A 1 71 ? -6.490 1.734 8.018 1.00 86.56 71 SER A O 1
ATOM 532 N N . ALA A 1 72 ? -6.334 3.654 6.850 1.00 85.75 72 ALA A N 1
ATOM 533 C CA . ALA A 1 72 ? -7.038 4.439 7.852 1.00 85.75 72 ALA A CA 1
ATOM 534 C C . ALA A 1 72 ? -8.445 3.875 8.084 1.00 85.75 72 ALA A C 1
ATOM 536 O O . ALA A 1 72 ? -8.799 3.575 9.221 1.00 85.75 72 ALA A O 1
ATOM 537 N N . ILE A 1 73 ? -9.246 3.663 7.036 1.00 86.62 73 ILE A N 1
ATOM 538 C CA . ILE A 1 73 ? -10.633 3.244 7.248 1.00 86.62 73 ILE A CA 1
ATOM 539 C C . ILE A 1 73 ? -10.721 1.840 7.863 1.00 86.62 73 ILE A C 1
ATOM 541 O O . ILE A 1 73 ? -11.466 1.666 8.828 1.00 86.62 73 ILE A O 1
ATOM 545 N N . ILE A 1 74 ? -9.929 0.875 7.390 1.00 87.69 74 ILE A N 1
ATOM 546 C CA . ILE A 1 74 ? -9.945 -0.500 7.913 1.00 87.69 74 ILE A CA 1
ATOM 547 C C . ILE A 1 74 ? -9.570 -0.528 9.389 1.00 87.69 74 ILE A C 1
ATOM 549 O O . ILE A 1 74 ? -10.317 -1.070 10.202 1.00 87.69 74 ILE A O 1
ATOM 553 N N . VAL A 1 75 ? -8.459 0.100 9.774 1.00 87.88 75 VAL A N 1
ATOM 554 C CA . VAL A 1 75 ? -8.055 0.140 11.186 1.00 87.88 75 VAL A CA 1
ATOM 555 C C . VAL A 1 75 ? -9.164 0.771 12.021 1.00 87.88 75 VAL A C 1
ATOM 557 O O . VAL A 1 75 ? -9.488 0.287 13.100 1.00 87.88 75 VAL A O 1
ATOM 560 N N . SER A 1 76 ? -9.811 1.805 11.495 1.00 86.25 76 SER A N 1
ATOM 561 C CA . SER A 1 76 ? -10.901 2.502 12.162 1.00 86.25 76 SER A CA 1
ATOM 562 C C . SER A 1 76 ? -12.176 1.668 12.353 1.00 86.25 76 SER A C 1
ATOM 564 O O . SER A 1 76 ? -12.859 1.851 13.362 1.00 86.25 76 SER A O 1
ATOM 566 N N . GLU A 1 77 ? -12.478 0.767 11.413 1.00 87.81 77 GLU A N 1
ATOM 567 C CA . GLU A 1 77 ? -13.653 -0.117 11.424 1.00 87.81 77 GLU A CA 1
ATOM 568 C C . GLU A 1 77 ? -13.465 -1.314 12.364 1.00 87.81 77 GLU A C 1
ATOM 570 O O . GLU A 1 77 ? -14.420 -1.743 13.007 1.00 87.81 77 GLU A O 1
ATOM 575 N N . PHE A 1 78 ? -12.237 -1.826 12.486 1.00 85.69 78 PHE A N 1
ATOM 576 C CA . PHE A 1 78 ? -11.919 -2.974 13.345 1.00 85.69 78 PHE A CA 1
ATOM 577 C C . PHE A 1 78 ? -11.418 -2.585 14.747 1.00 85.69 78 PHE A C 1
ATOM 579 O O . PHE A 1 78 ? -11.194 -3.457 15.586 1.00 85.69 78 PHE A O 1
ATOM 586 N N . SER A 1 79 ? -11.243 -1.291 15.029 1.00 87.25 79 SER A N 1
ATOM 587 C CA . SER A 1 79 ? -10.740 -0.819 16.323 1.00 87.25 79 SER A CA 1
ATOM 588 C C . SER A 1 79 ? -11.852 -0.512 17.334 1.00 87.25 79 SER A C 1
ATOM 590 O O . SER A 1 79 ? -12.812 0.184 16.996 1.00 87.25 79 SER A O 1
ATOM 592 N N . PRO A 1 80 ? -11.677 -0.879 18.619 1.00 87.12 80 PRO A N 1
ATOM 593 C CA . PRO A 1 80 ? -12.535 -0.397 19.697 1.00 87.12 80 PRO A CA 1
ATOM 594 C C . PRO A 1 80 ? -12.455 1.129 19.835 1.00 87.12 80 PRO A C 1
ATOM 596 O O . PRO A 1 80 ? -11.370 1.715 19.768 1.00 87.12 80 PRO A O 1
ATOM 599 N N . ILE A 1 81 ? -13.595 1.771 20.106 1.00 87.50 81 ILE A N 1
ATOM 600 C CA . ILE A 1 81 ? -13.748 3.239 20.147 1.00 87.50 81 ILE A CA 1
ATOM 601 C C . ILE A 1 81 ? -12.705 3.905 21.065 1.00 87.50 81 ILE A C 1
ATOM 603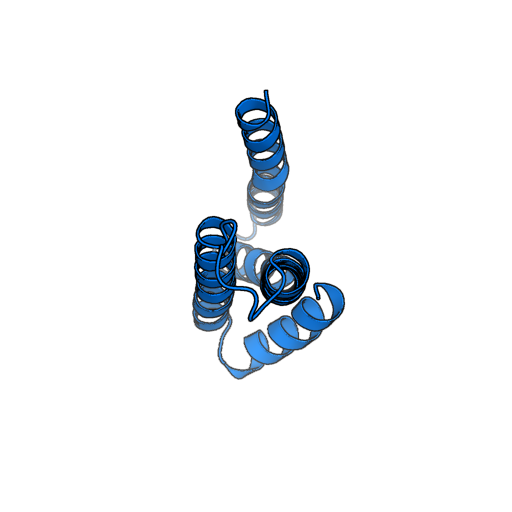 O O . ILE A 1 81 ? -12.127 4.928 20.707 1.00 87.50 81 ILE A O 1
ATOM 607 N N . HIS A 1 82 ? -12.401 3.292 22.212 1.00 89.50 82 HIS A N 1
ATOM 608 C CA . HIS A 1 82 ? -11.490 3.841 23.222 1.00 89.50 82 HIS A CA 1
ATOM 609 C C . HIS A 1 82 ? -9.994 3.794 22.844 1.00 89.50 82 HIS A C 1
ATOM 611 O O . HIS A 1 82 ? -9.194 4.512 23.440 1.00 89.50 82 HIS A O 1
ATOM 617 N N . ILE A 1 83 ? -9.580 2.954 21.883 1.00 90.75 83 ILE A N 1
ATOM 618 C CA . ILE A 1 83 ? -8.168 2.816 21.452 1.00 90.75 83 ILE A CA 1
ATOM 619 C C . ILE A 1 8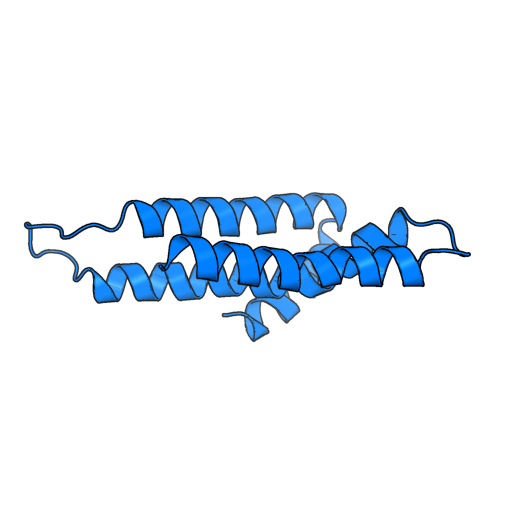3 ? -7.956 3.051 19.954 1.00 90.75 83 ILE A C 1
ATOM 621 O O . ILE A 1 83 ? -6.823 2.965 19.484 1.00 90.75 83 ILE A O 1
ATOM 625 N N . ARG A 1 84 ? -9.008 3.406 19.210 1.00 86.69 84 ARG A N 1
ATOM 626 C CA . ARG A 1 84 ? -8.965 3.635 17.760 1.00 86.69 84 ARG A CA 1
ATOM 627 C C . ARG A 1 84 ? -7.856 4.595 17.335 1.00 86.69 84 ARG A C 1
ATOM 629 O O . ARG A 1 84 ? -7.092 4.268 16.437 1.00 86.69 84 ARG A O 1
ATOM 636 N N . GLY A 1 85 ? -7.704 5.731 18.019 1.00 86.88 85 GLY A N 1
ATOM 637 C CA . GLY A 1 85 ? -6.622 6.680 17.723 1.00 86.88 85 GLY A CA 1
ATOM 638 C C . GLY A 1 85 ? -5.225 6.082 17.926 1.00 86.88 85 GLY A C 1
ATOM 639 O O . GLY A 1 85 ? -4.338 6.288 17.107 1.00 86.88 85 GLY A O 1
ATOM 640 N N . ARG A 1 86 ? -5.039 5.267 18.972 1.00 88.88 86 ARG A N 1
ATOM 641 C CA . ARG A 1 86 ? -3.756 4.613 19.270 1.00 88.88 86 ARG A CA 1
ATOM 642 C C . ARG A 1 86 ? -3.390 3.576 18.211 1.00 88.88 86 ARG A C 1
ATOM 644 O O . ARG A 1 86 ? -2.245 3.537 17.778 1.00 88.88 86 ARG A O 1
ATOM 651 N N . LEU A 1 87 ? -4.360 2.767 17.786 1.00 89.12 87 LEU A N 1
ATOM 652 C CA . LEU A 1 87 ? -4.160 1.748 16.754 1.00 89.12 87 LEU A CA 1
ATOM 653 C C . LEU A 1 87 ? -3.829 2.377 15.393 1.00 89.12 87 LEU A C 1
ATOM 655 O O . LEU A 1 87 ? -2.917 1.909 14.718 1.00 89.12 87 LEU A O 1
ATOM 659 N N . MET A 1 88 ? -4.480 3.488 15.040 1.00 88.19 88 MET A N 1
ATOM 660 C CA . MET A 1 88 ? -4.166 4.256 13.826 1.00 88.19 88 MET A CA 1
ATOM 661 C C . MET A 1 88 ? -2.723 4.774 13.825 1.00 88.19 88 MET A C 1
ATOM 663 O O . MET A 1 88 ? -2.005 4.605 12.842 1.00 88.19 88 MET A O 1
ATOM 667 N N . THR A 1 89 ? -2.263 5.353 14.939 1.00 88.31 89 THR A N 1
ATOM 668 C CA . THR A 1 89 ? -0.884 5.856 15.046 1.00 88.31 89 THR A CA 1
ATOM 669 C C . THR A 1 89 ? 0.142 4.727 15.002 1.00 88.31 89 THR A C 1
ATOM 671 O O . THR A 1 89 ? 1.191 4.886 14.379 1.00 88.31 89 THR A O 1
ATOM 674 N N . ILE A 1 90 ? -0.154 3.574 15.615 1.00 89.94 90 ILE A N 1
ATOM 675 C CA . ILE A 1 90 ? 0.716 2.390 15.545 1.00 89.94 90 ILE A CA 1
ATOM 676 C C . ILE A 1 90 ? 0.892 1.953 14.088 1.00 89.94 90 ILE A C 1
ATOM 678 O O . ILE A 1 90 ? 2.023 1.755 13.658 1.00 89.94 90 ILE A O 1
ATOM 682 N N . VAL A 1 91 ? -0.195 1.877 13.316 1.00 87.81 91 VAL A N 1
ATOM 683 C CA . VAL A 1 91 ? -0.156 1.474 11.900 1.00 87.81 91 VAL A CA 1
ATOM 684 C C . VAL A 1 91 ? 0.685 2.442 11.068 1.00 87.81 91 VAL A C 1
ATOM 686 O O . VAL A 1 91 ? 1.563 2.007 10.332 1.00 87.81 91 VAL A O 1
ATOM 689 N N . ILE A 1 92 ? 0.508 3.753 11.241 1.00 86.94 92 ILE A N 1
ATOM 690 C CA . ILE A 1 92 ? 1.309 4.756 10.515 1.00 86.94 92 ILE A CA 1
ATOM 691 C C . ILE A 1 92 ? 2.791 4.693 10.924 1.00 86.94 92 ILE A C 1
ATOM 693 O O . ILE A 1 92 ? 3.676 4.919 10.102 1.00 86.94 92 ILE A O 1
ATOM 697 N N . SER A 1 93 ? 3.087 4.318 12.171 1.00 90.44 93 SER A N 1
ATOM 698 C CA . SER A 1 93 ? 4.467 4.182 12.655 1.00 90.44 93 SER A CA 1
ATOM 699 C C . SER A 1 93 ? 5.247 3.072 11.935 1.00 90.44 93 SER A C 1
ATOM 701 O O . SER A 1 93 ? 6.471 3.171 11.821 1.00 90.44 93 SER A O 1
ATOM 703 N N . PHE A 1 94 ? 4.570 2.062 11.368 1.00 91.00 94 PHE A N 1
ATOM 704 C CA . PHE A 1 94 ? 5.223 1.035 10.544 1.00 91.00 94 PHE A CA 1
ATOM 705 C C . PHE A 1 94 ? 5.890 1.609 9.291 1.00 91.00 94 PHE A C 1
ATOM 707 O O . PHE A 1 94 ? 6.902 1.062 8.855 1.00 91.00 94 PHE A O 1
ATOM 714 N N . TYR A 1 95 ? 5.405 2.731 8.751 1.00 90.56 95 TYR A N 1
ATOM 715 C CA . TYR A 1 95 ? 6.074 3.412 7.640 1.00 90.56 95 TYR A CA 1
ATOM 716 C C . TYR A 1 95 ? 7.502 3.839 8.022 1.00 90.56 95 TYR A C 1
ATOM 718 O O . TYR A 1 95 ? 8.455 3.618 7.270 1.00 90.56 95 TYR A O 1
ATOM 726 N N . GLY A 1 96 ? 7.674 4.383 9.232 1.00 91.44 96 GLY A N 1
ATOM 727 C CA . GLY A 1 96 ? 8.987 4.760 9.760 1.00 91.44 96 GLY A CA 1
ATOM 728 C C . GLY A 1 96 ? 9.914 3.554 9.914 1.00 91.44 96 GLY A C 1
ATOM 729 O O . GLY A 1 96 ? 11.061 3.598 9.471 1.00 91.44 96 GLY A O 1
ATOM 730 N N . ILE A 1 97 ? 9.395 2.446 10.455 1.00 93.56 97 ILE A N 1
ATOM 731 C CA . ILE A 1 97 ? 10.142 1.184 10.595 1.00 93.56 97 ILE A CA 1
ATOM 732 C C . ILE A 1 97 ? 10.583 0.655 9.223 1.00 93.56 97 ILE A C 1
ATOM 734 O O . ILE A 1 97 ? 11.747 0.298 9.043 1.00 93.56 97 ILE A O 1
ATOM 738 N N . GLY A 1 98 ? 9.681 0.653 8.238 1.00 91.50 98 GLY A N 1
ATOM 739 C CA . GLY A 1 98 ? 9.993 0.230 6.872 1.00 91.50 98 GLY A CA 1
ATOM 740 C C . GLY A 1 98 ? 11.086 1.084 6.227 1.00 91.50 98 GLY A C 1
ATOM 741 O O . GLY A 1 98 ? 11.972 0.554 5.560 1.00 91.50 98 GLY A O 1
ATOM 742 N N . THR A 1 99 ? 11.082 2.393 6.491 1.00 93.88 99 THR A N 1
ATOM 743 C CA . THR A 1 99 ? 12.106 3.313 5.972 1.00 93.88 99 THR A CA 1
ATOM 744 C C . THR A 1 99 ? 13.489 3.003 6.551 1.00 93.88 99 THR A C 1
ATOM 746 O O . THR A 1 99 ? 14.473 2.986 5.816 1.00 93.88 99 THR A O 1
ATOM 749 N N . VAL A 1 100 ? 13.575 2.687 7.848 1.00 95.19 100 VAL A N 1
ATOM 750 C CA . VAL A 1 100 ? 14.833 2.244 8.475 1.00 95.19 100 VAL A CA 1
ATOM 751 C C . VAL A 1 100 ? 15.313 0.925 7.867 1.00 95.19 100 VAL A C 1
ATOM 753 O O . VAL A 1 100 ? 16.491 0.796 7.544 1.00 95.19 100 VAL A O 1
ATOM 756 N N . GLY A 1 101 ? 14.406 -0.032 7.645 1.00 93.31 101 GLY A N 1
ATOM 757 C CA . GLY A 1 101 ? 14.733 -1.290 6.969 1.00 93.31 101 GLY A CA 1
ATOM 758 C C . GLY A 1 101 ? 15.299 -1.079 5.561 1.00 93.31 101 GLY A C 1
ATOM 759 O O . GLY A 1 101 ? 16.305 -1.690 5.210 1.00 93.31 101 GLY A O 1
ATOM 760 N N . MET A 1 102 ? 14.712 -0.164 4.781 1.00 92.31 102 MET A N 1
ATOM 761 C CA . MET A 1 102 ? 15.227 0.207 3.458 1.00 92.31 102 MET A CA 1
ATOM 762 C C . MET A 1 102 ? 16.659 0.751 3.535 1.00 92.31 102 MET A C 1
ATOM 764 O O . MET A 1 102 ? 17.506 0.343 2.745 1.00 92.31 102 MET A O 1
ATOM 768 N N . LEU A 1 103 ? 16.934 1.643 4.493 1.00 94.94 103 LEU A N 1
ATOM 769 C CA . LEU A 1 103 ? 18.268 2.221 4.680 1.00 94.94 103 LEU A CA 1
ATOM 770 C C . LEU A 1 103 ? 19.317 1.152 5.009 1.00 94.94 103 LEU A C 1
ATOM 772 O O . LEU A 1 103 ? 20.418 1.201 4.470 1.00 94.94 103 LEU A O 1
ATOM 776 N N . LEU A 1 104 ? 18.965 0.166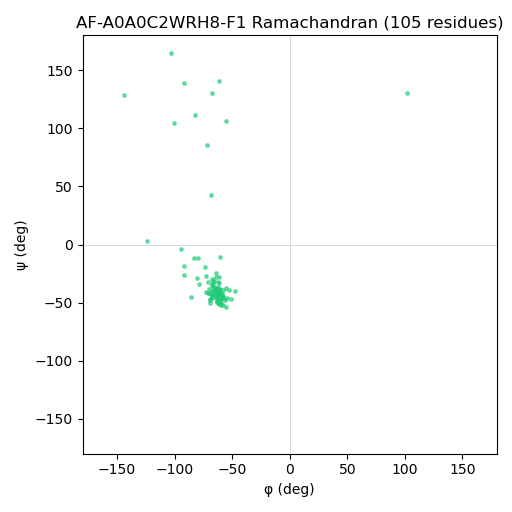 5.839 1.00 95.69 104 LEU A N 1
ATOM 777 C CA . LEU A 1 104 ? 19.862 -0.944 6.172 1.00 95.69 104 LEU A CA 1
ATOM 778 C C . LEU A 1 104 ? 20.188 -1.829 4.963 1.00 95.69 104 LEU A C 1
ATOM 780 O O . LEU A 1 104 ? 21.315 -2.289 4.851 1.00 95.69 104 LEU A O 1
ATOM 784 N N . VAL A 1 105 ? 19.225 -2.062 4.067 1.00 93.44 105 VAL A N 1
ATOM 785 C CA . VAL A 1 105 ? 19.443 -2.844 2.834 1.00 93.44 105 VAL A CA 1
ATOM 786 C C . VAL A 1 105 ? 20.262 -2.065 1.800 1.00 93.44 105 VAL A C 1
ATOM 788 O O . VAL A 1 105 ? 20.922 -2.671 0.964 1.00 93.44 105 VAL A O 1
ATOM 791 N N . SER A 1 106 ? 20.203 -0.731 1.827 1.00 90.12 106 SER A N 1
ATOM 792 C CA . SER A 1 106 ? 20.941 0.121 0.886 1.00 90.12 106 SER A CA 1
ATOM 793 C C . SER A 1 106 ? 22.425 0.318 1.217 1.00 90.12 106 SER A C 1
ATOM 795 O O . SER A 1 106 ? 23.138 0.886 0.390 1.00 90.12 106 SER A O 1
ATOM 797 N N . LEU A 1 107 ? 22.857 -0.090 2.415 1.00 81.25 107 LEU A N 1
ATOM 798 C CA . LEU A 1 107 ? 24.240 -0.003 2.889 1.00 81.25 107 LEU A CA 1
ATOM 799 C C . LEU A 1 107 ? 25.083 -1.168 2.349 1.00 81.25 107 LEU A C 1
ATOM 801 O O . LEU A 1 107 ? 26.244 -0.906 1.966 1.00 81.25 107 LEU A O 1
#

Organism: Amanita muscaria (strain Koide BX008) (NCBI:txid9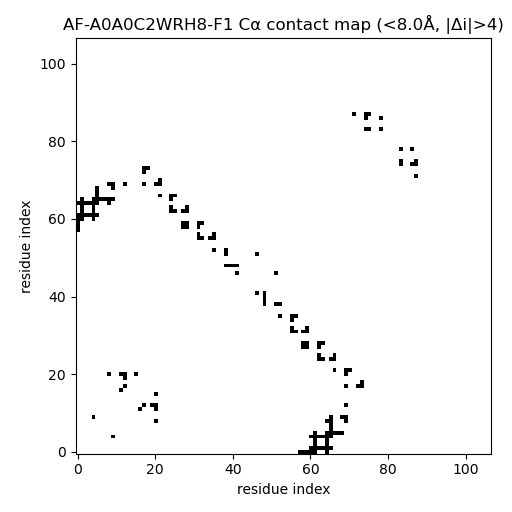46122)

Radius of gyration: 16.64 Å; Cα contacts (8 Å, |Δi|>4): 92; chains: 1; bounding box: 43×20×51 Å

Sequence (107 aa):
GAIFGQLVFGWLADFVGRKKMYGIELVIMVVSTFVQALAGETKTGSVSIVSALIVWRVLMSVGIGGDYPLSAIIVSEFSPIHIRGRLMTIVISFYGIGTVGMLLVSL

InterPro domains:
  IPR005828 Major facilitator, sugar transporter-like [PF00083] (1-99)
  IPR020846 Major facilitator superfamily domain [PS50850] (1-107)
  IPR036259 MFS transporter superfamily [G3DSA:1.20.1250.20] (1-107)
  IPR036259 MFS transporter superfamily [SSF103473] (1-105)

Foldseek 3Di:
DQVQLQVVLVVVCVVVPLVVSLVVLVVQLVVLVVVLVVLDDDPDPPDDSVRSNVVSVVSNNSSVSNCVVSVLVVLQVPDDPVCSVVSSVVVVVVVVVVVVVVVVVVD

Mean predicted aligned error: 5.82 Å

Secondary structure (DSSP, 8-state):
-HHHHHHHHHHHHHHH-HHHHHHHHHHHHHHHHHHHHH----SSTTS-HHHHHHHHHHHHHHHHHHHHHHHHHHHHHHS-TTTHHHHHHHHHHHHHHHHHHHHHHT-

Solvent-accessible surface area (backbone atoms only — not comparable to full-atom values): 5803 Å² total; per-residue (Å²): 72,33,73,59,16,31,54,52,41,48,53,45,21,75,74,75,34,54,76,58,42,51,56,50,35,51,50,45,31,50,53,28,49,51,52,50,73,66,65,58,90,62,92,63,91,83,66,58,64,66,60,56,45,52,55,36,49,40,52,26,31,23,20,59,20,24,46,61,58,43,54,51,51,52,50,54,73,77,36,58,83,92,48,28,71,59,54,48,53,54,59,61,49,48,56,58,54,51,51,53,53,52,55,64,74,72,108